Protein 1J6Q (pdb70)

Radius of gyration: 12.42 Å; Cα contacts (8 Å, |Δi|>4): 244; chains: 1; bounding box: 29×28×34 Å

Nearest PDB structures (foldseek):
  1j6q-assembly1_A  TM=1.010E+00  e=3.142E-22  Shewanella putrefaciens
  1sr3-assembly1_A  TM=8.170E-01  e=1.162E-10  Escherichia coli
  8ce8-assembly1_E  TM=8.392E-01  e=3.087E-10  Escherichia coli K-12
  1quq-assembly3_A  TM=7.481E-01  e=7.334E-03  Homo sapiens
  8sh1-assembly1_A  TM=5.878E-01  e=2.245E-01  Homo sapiens

Structure (mmCIF, N/CA/C/O backbone):
data_1J6Q
#
_entry.id   1J6Q
#
_cell.length_a   1.000
_cell.length_b   1.000
_cell.length_c   1.000
_cell.angle_alpha   90.00
_cell.angle_beta   90.00
_cell.angle_gamma   90.00
#
_symmetry.space_group_name_H-M   'P 1'
#
loop_
_atom_site.group_PDB
_atom_site.id
_atom_site.type_symbol
_atom_site.label_atom_id
_atom_site.label_alt_id
_atom_site.label_comp_id
_atom_site.label_asym_id
_atom_site.label_entity_id
_atom_site.label_seq_id
_atom_site.pdbx_PDB_ins_code
_atom_site.Cartn_x
_atom_site.Cartn_y
_atom_site.Cartn_z
_atom_site.occupancy
_atom_site.B_iso_or_equiv
_atom_site.auth_seq_id
_atom_site.auth_comp_id
_atom_site.auth_asym_id
_atom_site.auth_atom_id
_atom_site.pdbx_PDB_model_num
ATOM 1 N N . SER A 1 7 ? 16.241 -3.538 13.748 1.00 0.00 32 SER A N 1
ATOM 2 C CA . SER A 1 7 ? 16.245 -4.398 12.560 1.00 0.00 32 SER A CA 1
ATOM 3 C C . SER A 1 7 ? 15.575 -3.759 11.334 1.00 0.00 32 SER A C 1
ATOM 4 O O . SER A 1 7 ? 16.253 -3.111 10.537 1.00 0.00 32 SER A O 1
ATOM 12 N N . ASN A 1 8 ? 14.260 -3.929 11.164 1.00 0.00 33 ASN A N 1
ATOM 13 C CA . ASN A 1 8 ? 13.506 -3.172 10.176 1.00 0.00 33 ASN A CA 1
ATOM 14 C C . ASN A 1 8 ? 12.027 -3.224 10.543 1.00 0.00 33 ASN A C 1
ATOM 15 O O . ASN A 1 8 ? 11.499 -4.304 10.814 1.00 0.00 33 ASN A O 1
ATOM 26 N N . LEU A 1 9 ? 11.364 -2.065 10.581 1.00 0.00 34 LEU A N 1
ATOM 27 C CA . LEU A 1 9 ? 10.014 -1.919 11.112 1.00 0.00 34 LEU A CA 1
ATOM 28 C C . LEU A 1 9 ? 8.963 -2.396 10.107 1.00 0.00 34 LEU A C 1
ATOM 29 O O . LEU A 1 9 ? 8.082 -1.646 9.692 1.00 0.00 34 LEU A O 1
ATOM 45 N N . ASN A 1 10 ? 9.012 -3.682 9.756 1.00 0.00 35 ASN A N 1
ATOM 46 C CA . ASN A 1 10 ? 8.026 -4.310 8.888 1.00 0.00 35 ASN A CA 1
ATOM 47 C C . ASN A 1 10 ? 6.737 -4.570 9.674 1.00 0.00 35 ASN A C 1
ATOM 48 O O . ASN A 1 10 ? 6.330 -5.727 9.824 1.00 0.00 35 ASN A O 1
ATOM 59 N N . LEU A 1 11 ? 6.085 -3.506 10.154 1.00 0.00 36 LEU A N 1
ATOM 60 C CA . LEU A 1 11 ? 4.796 -3.577 10.835 1.00 0.00 36 LEU A CA 1
ATOM 61 C C . LEU A 1 11 ? 3.672 -3.174 9.887 1.00 0.00 36 LEU A C 1
ATOM 62 O O . LEU A 1 11 ? 3.914 -2.545 8.857 1.00 0.00 36 LEU A O 1
ATOM 78 N N . PHE A 1 12 ? 2.447 -3.546 10.260 1.00 0.00 37 PHE A N 1
ATOM 79 C CA . PHE A 1 12 ? 1.236 -3.249 9.517 1.00 0.00 37 PHE A CA 1
ATOM 80 C C . PHE A 1 12 ? 0.667 -1.926 10.030 1.00 0.00 37 PHE A C 1
ATOM 81 O O . PHE A 1 12 ? 0.341 -1.832 11.211 1.00 0.00 37 PHE A O 1
ATOM 98 N N . TYR A 1 13 ? 0.570 -0.916 9.164 1.00 0.00 38 TYR A N 1
ATOM 99 C CA . TYR A 1 13 ? 0.178 0.444 9.509 1.00 0.00 38 TYR A CA 1
ATOM 100 C C . TYR A 1 13 ? -0.989 0.876 8.608 1.00 0.00 38 TYR A C 1
ATOM 101 O O . TYR A 1 13 ? -1.055 0.484 7.443 1.00 0.00 38 TYR A O 1
ATOM 119 N N . THR A 1 14 ? -1.938 1.645 9.145 1.00 0.00 39 THR A N 1
ATOM 120 C CA . THR A 1 14 ? -3.124 2.090 8.429 1.00 0.00 39 THR A CA 1
ATOM 121 C C . THR A 1 14 ? -2.759 3.196 7.428 1.00 0.00 39 THR A C 1
ATOM 122 O O . THR A 1 14 ? -1.932 4.049 7.750 1.00 0.00 39 THR A O 1
ATOM 133 N N . PRO A 1 15 ? -3.374 3.233 6.233 1.00 0.00 40 PRO A N 1
ATOM 134 C CA . PRO A 1 15 ? -3.094 4.252 5.230 1.00 0.00 40 PRO A CA 1
ATOM 135 C C . PRO A 1 15 ? -3.275 5.654 5.814 1.00 0.00 40 PRO A C 1
ATOM 136 O O . PRO A 1 15 ? -2.392 6.495 5.683 1.00 0.00 40 PRO A O 1
ATOM 147 N N . SER A 1 16 ? -4.380 5.881 6.527 1.00 0.00 41 SER A N 1
ATOM 148 C CA . SER A 1 16 ? -4.683 7.115 7.234 1.00 0.00 41 SER A CA 1
ATOM 149 C C . SER A 1 16 ? -3.500 7.632 8.051 1.00 0.00 41 SER A C 1
ATOM 150 O O . SER A 1 16 ? -3.226 8.837 8.075 1.00 0.00 41 SER A O 1
ATOM 158 N N . GLU A 1 17 ? -2.822 6.706 8.732 1.00 0.00 42 GLU A N 1
ATOM 159 C CA . GLU A 1 17 ? -1.666 7.003 9.550 1.00 0.00 42 GLU A CA 1
ATOM 160 C C . GLU A 1 17 ? -0.621 7.641 8.642 1.00 0.00 42 GLU A C 1
ATOM 161 O O . GLU A 1 17 ? -0.208 8.781 8.847 1.00 0.00 42 GLU A O 1
ATOM 173 N N . ILE A 1 18 ? -0.256 6.936 7.572 1.00 0.00 43 ILE A N 1
ATOM 174 C CA . ILE A 1 18 ? 0.723 7.382 6.589 1.00 0.00 43 ILE A CA 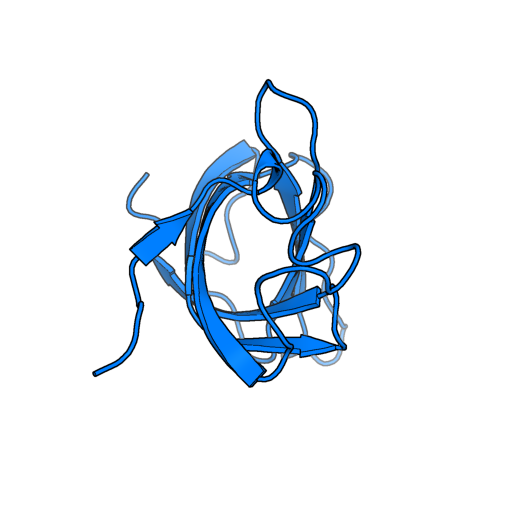1
ATOM 175 C C . ILE A 1 18 ? 0.127 8.382 5.586 1.00 0.00 43 ILE A C 1
ATOM 176 O O . ILE A 1 18 ? 0.456 8.364 4.402 1.00 0.00 43 ILE A O 1
ATOM 192 N N . VAL A 1 19 ? -0.679 9.315 6.096 1.00 0.00 44 VAL A N 1
ATOM 193 C CA . VAL A 1 19 ? -1.186 10.492 5.406 1.00 0.00 44 VAL A CA 1
ATOM 194 C C . VAL A 1 19 ? -1.183 11.625 6.432 1.00 0.00 44 VAL A C 1
ATOM 195 O O . VAL A 1 19 ? -0.585 12.675 6.215 1.00 0.00 44 VAL A O 1
ATOM 208 N N . ASN A 1 20 ? -1.844 11.415 7.574 1.00 0.00 45 ASN A N 1
ATOM 209 C CA . ASN A 1 20 ? -2.034 12.472 8.561 1.00 0.00 45 ASN A CA 1
ATOM 210 C C . ASN A 1 20 ? -0.734 12.783 9.309 1.00 0.00 45 ASN A C 1
ATOM 211 O O . ASN A 1 20 ? -0.535 12.351 10.442 1.00 0.00 45 ASN A O 1
ATOM 222 N N . GLY A 1 21 ? 0.137 13.574 8.682 1.00 0.00 46 GLY A N 1
ATOM 223 C CA . GLY A 1 21 ? 1.327 14.131 9.312 1.00 0.00 46 GLY A CA 1
ATOM 224 C C . GLY A 1 21 ? 2.364 13.044 9.575 1.00 0.00 46 GLY A C 1
ATOM 225 O O . GLY A 1 21 ? 2.836 12.889 10.700 1.00 0.00 46 GLY A O 1
ATOM 229 N N . LYS A 1 22 ? 2.718 12.299 8.523 1.00 0.00 47 LYS A N 1
ATOM 230 C CA . LYS A 1 22 ? 3.648 11.184 8.514 1.00 0.00 47 LYS A CA 1
ATOM 231 C C . LYS A 1 22 ? 4.322 11.130 7.138 1.00 0.00 47 LYS A C 1
ATOM 232 O O . LYS A 1 2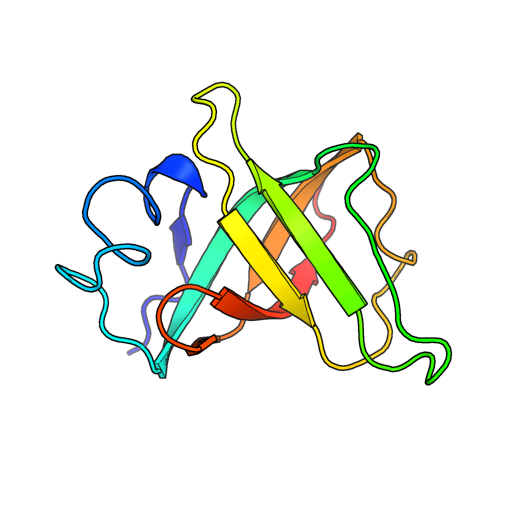2 ? 5.153 11.990 6.855 1.00 0.00 47 LYS A O 1
ATOM 251 N N . THR A 1 23 ? 3.963 10.143 6.308 1.00 0.00 48 THR A N 1
ATOM 252 C CA . THR A 1 23 ? 4.532 9.887 4.988 1.00 0.00 48 THR A CA 1
ATOM 253 C C . THR A 1 23 ? 4.256 11.026 4.012 1.00 0.00 48 THR A C 1
ATOM 254 O O . THR A 1 23 ? 5.204 11.634 3.530 1.00 0.00 48 THR A O 1
ATOM 265 N N . ASP A 1 24 ? 2.978 11.305 3.720 1.00 0.00 49 ASP A N 1
ATOM 266 C CA . ASP A 1 24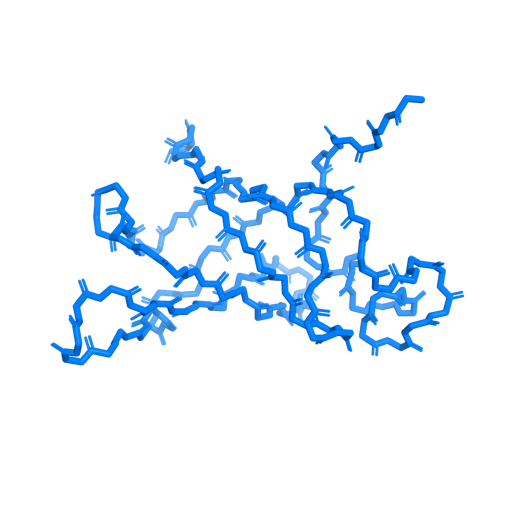 ? 2.541 12.404 2.854 1.00 0.00 49 ASP A CA 1
ATOM 267 C C . ASP A 1 24 ? 3.411 13.644 3.064 1.00 0.00 49 ASP A C 1
ATOM 268 O O . ASP A 1 24 ? 4.006 14.189 2.139 1.00 0.00 49 ASP A O 1
ATOM 277 N N . THR A 1 25 ? 3.476 14.056 4.324 1.00 0.00 50 THR A N 1
ATOM 278 C CA . THR A 1 25 ? 4.092 15.290 4.755 1.00 0.00 50 THR A CA 1
ATOM 279 C C . THR A 1 25 ? 5.600 15.113 4.996 1.00 0.00 50 THR A C 1
ATOM 280 O O . THR A 1 25 ? 6.291 16.087 5.287 1.00 0.00 50 THR A O 1
ATOM 291 N N . GLY A 1 26 ? 6.101 13.876 4.917 1.00 0.00 51 GLY A N 1
ATOM 292 C CA . GLY A 1 26 ? 7.476 13.484 5.185 1.00 0.00 51 GLY A CA 1
ATOM 293 C C . GLY A 1 26 ? 7.987 14.002 6.528 1.00 0.00 51 GLY A C 1
ATOM 294 O O . GLY A 1 26 ? 9.137 14.425 6.615 1.00 0.00 51 GLY A O 1
ATOM 298 N N . VAL A 1 27 ? 7.154 13.978 7.580 1.00 0.00 52 VAL A N 1
ATOM 299 C CA . VAL A 1 27 ? 7.561 14.558 8.867 1.00 0.00 52 VAL A CA 1
ATOM 300 C C . VAL A 1 27 ? 8.175 13.519 9.807 1.00 0.00 52 VAL A C 1
ATOM 301 O O . VAL A 1 27 ? 9.141 13.821 10.503 1.00 0.00 52 VAL A O 1
ATOM 314 N N . LYS A 1 28 ? 7.599 12.313 9.868 1.00 0.00 53 LYS A N 1
ATOM 315 C CA . LYS A 1 28 ? 8.100 11.222 10.697 1.00 0.00 53 LYS A CA 1
ATOM 316 C C . LYS A 1 28 ? 8.854 10.180 9.854 1.00 0.00 53 LYS A C 1
ATOM 317 O O . LYS A 1 28 ? 10.079 10.138 9.935 1.00 0.00 53 LYS A O 1
ATOM 336 N N . PRO A 1 29 ? 8.188 9.318 9.067 1.00 0.00 54 PRO A N 1
ATOM 337 C CA . PRO A 1 29 ? 8.885 8.343 8.249 1.00 0.00 54 PRO A CA 1
ATOM 338 C C . PRO A 1 29 ? 9.501 9.014 7.017 1.00 0.00 54 PRO A C 1
ATOM 339 O O . PRO A 1 29 ? 8.781 9.450 6.122 1.00 0.00 54 PRO A O 1
ATOM 350 N N . GLU A 1 30 ? 10.833 9.067 6.953 1.00 0.00 55 GLU A N 1
ATOM 351 C CA . GLU A 1 30 ? 11.564 9.456 5.763 1.00 0.00 55 GLU A CA 1
ATOM 352 C C . GLU A 1 30 ? 11.357 8.377 4.695 1.00 0.00 55 GLU A C 1
ATOM 353 O O . GLU A 1 30 ? 11.124 7.210 5.030 1.00 0.00 55 GLU A O 1
ATOM 365 N N . ALA A 1 31 ? 11.465 8.754 3.419 1.00 0.00 56 ALA A N 1
ATOM 366 C CA . ALA A 1 31 ? 11.392 7.801 2.322 1.00 0.00 56 ALA A CA 1
ATOM 367 C C . ALA A 1 31 ? 12.531 6.770 2.424 1.00 0.00 56 ALA A C 1
ATOM 368 O O . ALA A 1 31 ? 13.527 7.005 3.106 1.00 0.00 56 ALA A O 1
ATOM 375 N N . GLY A 1 32 ? 12.395 5.618 1.760 1.00 0.00 57 GLY A N 1
ATOM 376 C CA . GLY A 1 32 ? 13.431 4.589 1.716 1.00 0.00 57 GLY A CA 1
ATOM 377 C C . GLY A 1 32 ? 13.318 3.532 2.821 1.00 0.00 57 GLY A C 1
ATOM 378 O O . GLY A 1 32 ? 14.120 2.601 2.852 1.00 0.00 57 GLY A O 1
ATOM 382 N N . GLN A 1 33 ? 12.333 3.640 3.718 1.00 0.00 58 GLN A N 1
ATOM 383 C CA . GLN A 1 33 ? 12.128 2.704 4.821 1.00 0.00 58 GLN A CA 1
ATOM 384 C C . GLN A 1 33 ? 11.091 1.649 4.438 1.00 0.00 58 GLN A C 1
ATOM 385 O O . GLN A 1 33 ? 10.171 1.951 3.677 1.00 0.00 58 GLN A O 1
ATOM 399 N N . ARG A 1 34 ? 11.221 0.424 4.965 1.00 0.00 59 ARG A N 1
ATOM 400 C CA . ARG A 1 34 ? 10.187 -0.590 4.807 1.00 0.00 59 ARG A CA 1
ATOM 401 C C . ARG A 1 34 ? 9.106 -0.422 5.869 1.00 0.00 59 ARG A C 1
ATOM 402 O O . ARG A 1 34 ? 9.422 -0.207 7.036 1.00 0.00 59 ARG A O 1
ATOM 423 N N . ILE A 1 35 ? 7.850 -0.599 5.455 1.00 0.00 60 ILE A N 1
ATOM 424 C CA . ILE A 1 35 ? 6.684 -0.757 6.320 1.00 0.00 60 ILE A CA 1
ATOM 425 C C . ILE A 1 35 ? 5.710 -1.653 5.553 1.00 0.00 60 ILE A C 1
ATOM 426 O O . ILE A 1 35 ? 5.971 -1.957 4.384 1.00 0.00 60 ILE A O 1
ATOM 442 N N . ARG A 1 36 ? 4.590 -2.054 6.168 1.00 0.00 61 ARG A N 1
ATOM 443 C CA . ARG A 1 36 ? 3.496 -2.678 5.441 1.00 0.00 61 ARG A CA 1
ATOM 444 C C . ARG A 1 36 ? 2.274 -1.782 5.616 1.00 0.00 61 ARG A C 1
ATOM 445 O O . ARG A 1 36 ? 1.865 -1.536 6.748 1.00 0.00 61 ARG A O 1
ATOM 466 N N . VAL A 1 37 ? 1.689 -1.271 4.530 1.00 0.00 62 VAL A N 1
ATOM 467 C CA . VAL A 1 37 ? 0.396 -0.615 4.658 1.00 0.00 62 VAL A CA 1
ATOM 468 C C . VAL A 1 37 ? -0.648 -1.724 4.761 1.00 0.00 62 VAL A C 1
ATOM 469 O O . VAL A 1 37 ? -0.508 -2.756 4.107 1.00 0.00 62 VAL A O 1
ATOM 482 N N . GLY A 1 38 ? -1.675 -1.543 5.586 1.00 0.00 63 GLY A N 1
ATOM 483 C CA . GLY A 1 38 ? -2.788 -2.469 5.665 1.00 0.00 63 GLY A CA 1
ATOM 484 C C . GLY A 1 38 ? -4.076 -1.667 5.702 1.00 0.00 63 GLY A C 1
ATOM 485 O O . GLY A 1 38 ? -4.229 -0.804 6.562 1.00 0.00 63 GLY A O 1
ATOM 489 N N . GLY A 1 39 ? -4.977 -1.905 4.747 1.00 0.00 64 GLY A N 1
ATOM 490 C CA . GLY A 1 39 ? -6.162 -1.080 4.595 1.00 0.00 64 GLY A CA 1
ATOM 491 C C . GLY A 1 39 ? -7.089 -1.670 3.543 1.00 0.00 64 GLY A C 1
ATOM 492 O O . GLY A 1 39 ? -6.855 -2.785 3.065 1.00 0.00 64 GLY A O 1
ATOM 496 N N . MET A 1 40 ? -8.140 -0.919 3.204 1.00 0.00 65 MET A N 1
ATOM 497 C CA . MET A 1 40 ? -9.186 -1.354 2.294 1.00 0.00 65 MET A CA 1
ATOM 498 C C . MET A 1 40 ? -8.991 -0.754 0.907 1.00 0.00 65 MET A C 1
ATOM 499 O O . MET A 1 40 ? -8.681 0.428 0.756 1.00 0.00 65 MET A O 1
ATOM 513 N N . VAL A 1 41 ? -9.124 -1.615 -0.099 1.00 0.00 66 VAL A N 1
ATOM 514 C CA . VAL A 1 41 ? -8.951 -1.286 -1.503 1.00 0.00 66 VAL A CA 1
ATOM 515 C C . VAL A 1 41 ? -10.158 -0.517 -2.046 1.00 0.00 66 VAL A C 1
ATOM 516 O O . VAL A 1 41 ? -11.260 -1.064 -2.103 1.00 0.00 66 VAL A O 1
ATOM 529 N N . THR A 1 42 ? -9.943 0.714 -2.520 1.00 0.00 67 THR A N 1
ATOM 530 C CA . THR A 1 42 ? -10.946 1.460 -3.261 1.00 0.00 67 THR A CA 1
ATOM 531 C C . THR A 1 42 ? -11.319 0.676 -4.525 1.00 0.00 67 THR A C 1
ATOM 532 O O . THR A 1 42 ? -10.467 0.409 -5.372 1.00 0.00 67 THR A O 1
ATOM 543 N N . VAL A 1 43 ? -12.596 0.293 -4.625 1.00 0.00 68 VAL A N 1
ATOM 544 C CA . VAL A 1 43 ? -13.127 -0.619 -5.634 1.00 0.00 68 VAL A CA 1
ATOM 545 C C . VAL A 1 43 ? -12.650 -0.288 -7.053 1.00 0.00 68 VAL A C 1
ATOM 546 O O . VAL A 1 43 ? -12.288 -1.187 -7.804 1.00 0.00 68 VAL A O 1
ATOM 559 N N . GLY A 1 44 ? -12.656 0.996 -7.422 1.00 0.00 69 GLY A N 1
ATOM 560 C CA . GLY A 1 44 ? -12.285 1.455 -8.751 1.00 0.00 69 GLY A CA 1
ATOM 561 C C . GLY A 1 44 ? -11.038 2.327 -8.687 1.00 0.00 69 GLY A C 1
ATOM 562 O O . GLY A 1 44 ? -11.089 3.504 -9.039 1.00 0.00 69 GLY A O 1
ATOM 566 N N . SER A 1 45 ? -9.915 1.771 -8.224 1.00 0.00 70 SER A N 1
ATOM 567 C CA . SER A 1 45 ? -8.640 2.489 -8.223 1.00 0.00 70 SER A CA 1
ATOM 568 C C . SER A 1 45 ? -7.448 1.646 -8.669 1.00 0.00 70 SER A C 1
ATOM 569 O O . SER A 1 45 ? -6.348 2.177 -8.787 1.00 0.00 70 SER A O 1
ATOM 577 N N . MET A 1 46 ? -7.646 0.353 -8.924 1.00 0.00 71 MET A N 1
ATOM 578 C CA . MET A 1 46 ? -6.626 -0.506 -9.499 1.00 0.00 71 MET A CA 1
ATOM 579 C C . MET A 1 46 ? -6.412 -0.071 -10.953 1.00 0.00 71 MET A C 1
ATOM 580 O O . MET A 1 46 ? -7.300 -0.279 -11.777 1.00 0.00 71 MET A O 1
ATOM 594 N N . VAL A 1 47 ? -5.261 0.530 -11.282 1.00 0.00 72 VAL A N 1
ATOM 595 C CA . VAL A 1 47 ? -4.914 0.870 -12.660 1.00 0.00 72 VAL A CA 1
ATOM 596 C C . VAL A 1 47 ? -3.567 0.234 -13.009 1.00 0.00 72 VAL A C 1
ATOM 597 O O . VAL A 1 47 ? -2.716 0.046 -12.137 1.00 0.00 72 VAL A O 1
ATOM 610 N N . ARG A 1 48 ? -3.402 -0.153 -14.277 1.00 0.00 73 ARG A N 1
ATOM 611 C CA . ARG A 1 48 ? -2.299 -0.984 -14.734 1.00 0.00 73 ARG A CA 1
ATOM 612 C C . ARG A 1 48 ? -1.771 -0.486 -16.074 1.00 0.00 73 ARG A C 1
ATOM 613 O O . ARG A 1 48 ? -2.556 -0.022 -16.902 1.00 0.00 73 ARG A O 1
ATOM 634 N N . ASP A 1 49 ? -0.464 -0.619 -16.302 1.00 0.00 74 ASP A N 1
ATOM 635 C CA . ASP A 1 49 ? 0.136 -0.304 -17.589 1.00 0.00 74 ASP A CA 1
ATOM 636 C C . ASP A 1 49 ? -0.153 -1.429 -18.583 1.00 0.00 74 ASP A C 1
ATOM 637 O O . ASP A 1 49 ? -0.166 -2.596 -18.188 1.00 0.00 74 ASP A O 1
ATOM 646 N N . PRO A 1 50 ? -0.259 -1.128 -19.888 1.00 0.00 75 PRO A N 1
ATOM 647 C CA . PRO A 1 50 ? -0.277 -2.153 -20.922 1.00 0.00 75 PRO A CA 1
ATOM 648 C C . PRO A 1 50 ? 1.063 -2.880 -20.989 1.00 0.00 75 PRO A C 1
ATOM 649 O O . PRO A 1 50 ? 1.123 -4.013 -21.463 1.00 0.00 75 PRO A O 1
ATOM 660 N N . ASN A 1 51 ? 2.123 -2.266 -20.451 1.00 0.00 76 ASN A N 1
ATOM 661 C CA . ASN A 1 51 ? 3.389 -2.937 -20.196 1.00 0.00 76 ASN A CA 1
ATOM 662 C C . ASN A 1 51 ? 3.132 -4.257 -19.451 1.00 0.00 76 ASN A C 1
ATOM 663 O O . ASN A 1 51 ? 3.869 -5.218 -19.637 1.00 0.00 76 ASN A O 1
ATOM 674 N N . SER A 1 52 ? 2.074 -4.317 -18.627 1.00 0.00 77 SER A N 1
ATOM 675 C CA . SER A 1 52 ? 1.613 -5.520 -17.937 1.00 0.00 77 SER A CA 1
ATOM 676 C C . SER A 1 52 ? 2.607 -5.972 -16.867 1.00 0.00 77 SER A C 1
ATOM 677 O O . SER A 1 52 ? 2.719 -7.159 -16.575 1.00 0.00 77 SER A O 1
ATOM 685 N N . LEU A 1 53 ? 3.312 -5.002 -16.285 1.00 0.00 78 LEU A N 1
ATOM 686 C CA . LEU A 1 53 ? 4.385 -5.195 -15.314 1.00 0.00 78 LEU A CA 1
ATOM 687 C C . LEU A 1 53 ? 4.566 -3.973 -14.403 1.00 0.00 78 LEU A C 1
ATOM 688 O O . LEU A 1 53 ? 5.506 -3.915 -13.616 1.00 0.00 78 LEU A O 1
ATOM 704 N N . HIS A 1 54 ? 3.666 -2.991 -14.506 1.00 0.00 79 HIS A N 1
ATOM 705 C CA . HIS A 1 54 ? 3.609 -1.814 -13.672 1.00 0.00 79 HIS A CA 1
ATOM 706 C C . HIS A 1 54 ? 2.132 -1.633 -13.364 1.00 0.00 79 HIS A C 1
ATOM 707 O O . HIS A 1 54 ? 1.295 -1.684 -14.270 1.00 0.00 79 HIS A O 1
ATOM 721 N N . VAL A 1 55 ? 1.816 -1.517 -12.080 1.00 0.00 80 VAL A N 1
ATOM 722 C CA . VAL A 1 55 ? 0.467 -1.544 -11.565 1.00 0.00 80 VAL A CA 1
ATOM 723 C C . VAL A 1 55 ? 0.441 -0.640 -10.342 1.00 0.00 80 VAL A C 1
ATOM 724 O O . VAL A 1 55 ? 1.398 -0.618 -9.571 1.00 0.00 80 VAL A O 1
ATOM 737 N N . GLN A 1 56 ? -0.619 0.145 -10.163 1.00 0.00 81 GLN A N 1
ATOM 738 C CA . GLN A 1 56 ? -0.725 0.987 -8.988 1.00 0.00 81 GLN A CA 1
ATOM 739 C C . GLN A 1 56 ? -2.178 1.074 -8.553 1.00 0.00 81 GLN A C 1
ATOM 740 O O . GLN A 1 56 ? -3.092 0.870 -9.355 1.00 0.00 81 GLN A O 1
ATOM 754 N N . PHE A 1 57 ? -2.385 1.341 -7.269 1.00 0.00 82 PHE A N 1
ATOM 755 C CA . PHE A 1 57 ? -3.706 1.282 -6.676 1.00 0.00 82 PHE A CA 1
ATOM 756 C C . PHE A 1 57 ? -3.777 2.217 -5.480 1.00 0.00 82 PHE A C 1
ATOM 757 O O . PHE A 1 57 ? -2.755 2.557 -4.884 1.00 0.00 82 PHE A O 1
ATOM 774 N N . ALA A 1 58 ? -4.995 2.637 -5.141 1.00 0.00 83 ALA A N 1
ATOM 775 C CA . ALA A 1 58 ? -5.261 3.464 -3.981 1.00 0.00 83 ALA A CA 1
ATOM 776 C C . ALA A 1 58 ? -5.841 2.579 -2.880 1.00 0.00 83 ALA A C 1
ATOM 777 O O . ALA A 1 58 ? -6.727 1.764 -3.151 1.00 0.00 83 ALA A O 1
ATOM 784 N N . VAL A 1 59 ? -5.309 2.706 -1.664 1.00 0.00 84 VAL A N 1
ATOM 785 C CA . VAL A 1 59 ? -5.797 1.990 -0.486 1.00 0.00 84 VAL A CA 1
ATOM 786 C C . VAL A 1 59 ? -6.124 3.018 0.594 1.00 0.00 84 VAL A C 1
ATOM 787 O O . VAL A 1 59 ? -5.335 3.931 0.826 1.00 0.00 84 VAL A O 1
ATOM 800 N N . HIS A 1 60 ? -7.284 2.877 1.241 1.00 0.00 85 HIS A N 1
ATOM 801 C CA . HIS A 1 60 ? -7.779 3.819 2.235 1.00 0.00 85 HIS A CA 1
ATOM 802 C C . HIS A 1 60 ? -8.260 3.074 3.478 1.00 0.00 85 HIS A C 1
ATOM 803 O O . HIS A 1 60 ? -8.011 1.877 3.631 1.00 0.00 85 HIS A O 1
ATOM 817 N N . ASP A 1 61 ? -8.951 3.799 4.358 1.00 0.00 86 ASP A N 1
ATOM 818 C CA . ASP A 1 61 ? -9.639 3.295 5.528 1.00 0.00 86 ASP A CA 1
ATOM 819 C C . ASP A 1 61 ? -10.995 3.995 5.566 1.00 0.00 86 ASP A C 1
ATOM 820 O O . ASP A 1 61 ? -11.198 4.970 4.836 1.00 0.00 86 ASP A O 1
ATOM 829 N N . SER A 1 62 ? -11.903 3.551 6.431 1.00 0.00 87 SER A N 1
ATOM 830 C CA . SER A 1 62 ? -13.119 4.282 6.743 1.00 0.00 87 SER A CA 1
ATOM 831 C C . SER A 1 62 ? -12.780 5.718 7.163 1.00 0.00 87 SER A C 1
ATOM 832 O O . SER A 1 62 ? -13.550 6.636 6.895 1.00 0.00 87 SER A O 1
ATOM 840 N N . LEU A 1 63 ? -11.612 5.918 7.784 1.00 0.00 88 LEU A N 1
ATOM 841 C CA . LEU A 1 63 ? -11.108 7.234 8.157 1.00 0.00 88 LEU A CA 1
ATOM 842 C C . LEU A 1 63 ? -10.799 8.141 6.954 1.00 0.00 88 LEU A C 1
ATOM 843 O O . LEU A 1 63 ? -10.514 9.321 7.143 1.00 0.00 88 LEU A O 1
ATOM 859 N N . GLY A 1 64 ? -10.858 7.627 5.721 1.00 0.00 89 GLY A N 1
ATOM 860 C CA . GLY A 1 64 ? -10.817 8.444 4.515 1.00 0.00 89 GLY A CA 1
ATOM 861 C C . GLY A 1 64 ? -9.460 9.096 4.252 1.00 0.00 89 GLY A C 1
ATOM 862 O O . GLY A 1 64 ? -9.391 10.121 3.578 1.00 0.00 89 GLY A O 1
ATOM 866 N N . GLY A 1 65 ? -8.376 8.484 4.732 1.00 0.00 90 GLY A N 1
ATOM 867 C CA . GLY A 1 65 ? -7.021 8.917 4.436 1.00 0.00 90 GLY A CA 1
ATOM 868 C C . GLY A 1 65 ? -6.435 7.994 3.374 1.00 0.00 90 GLY A C 1
ATOM 869 O O . GLY A 1 65 ? -5.670 7.087 3.692 1.00 0.00 90 GLY A O 1
ATOM 873 N N . GLU A 1 66 ? -6.840 8.197 2.119 1.00 0.00 91 GLU A N 1
ATOM 874 C CA . GLU A 1 66 ? -6.411 7.365 1.007 1.00 0.00 91 GLU A CA 1
ATOM 875 C C . GLU A 1 66 ? -4.917 7.570 0.733 1.00 0.00 91 GLU A C 1
ATOM 876 O O . GLU A 1 66 ? -4.462 8.708 0.628 1.00 0.00 91 GLU A O 1
ATOM 888 N N . ILE A 1 67 ? -4.167 6.470 0.617 1.00 0.00 92 ILE A N 1
ATOM 889 C CA . ILE A 1 67 ? -2.763 6.448 0.233 1.00 0.00 92 ILE A CA 1
ATOM 890 C C . ILE A 1 67 ? -2.660 5.768 -1.133 1.00 0.00 92 ILE A C 1
ATOM 891 O O . ILE A 1 67 ? -3.455 4.883 -1.457 1.00 0.00 92 ILE A O 1
ATOM 907 N N . LEU A 1 68 ? -1.662 6.168 -1.923 1.00 0.00 93 LEU A N 1
ATOM 908 C CA . LEU A 1 68 ? -1.363 5.599 -3.228 1.00 0.00 93 LEU A CA 1
ATOM 909 C C . LEU A 1 68 ? -0.190 4.624 -3.114 1.00 0.00 93 LEU A C 1
ATOM 910 O O . LEU A 1 68 ? 0.868 4.974 -2.587 1.00 0.00 93 LE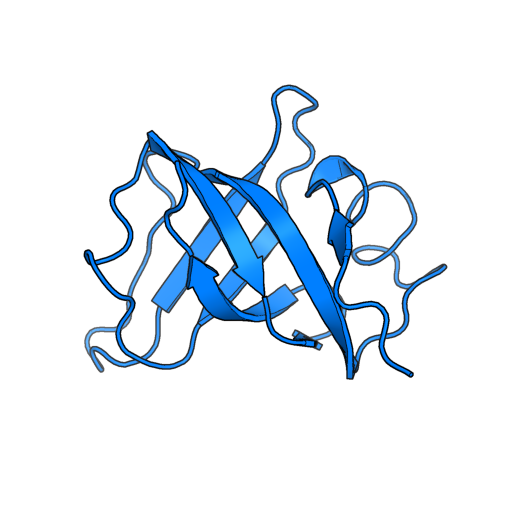U A O 1
ATOM 926 N N . VAL A 1 69 ? -0.375 3.408 -3.629 1.00 0.00 94 VAL A N 1
ATOM 927 C CA . VAL A 1 69 ? 0.618 2.349 -3.642 1.00 0.00 94 VAL A CA 1
ATOM 928 C C . VAL A 1 69 ? 0.968 2.051 -5.098 1.00 0.00 94 VAL A C 1
ATOM 929 O O . VAL A 1 69 ? 0.083 1.998 -5.953 1.00 0.00 94 VAL A O 1
ATOM 942 N N . THR A 1 70 ? 2.259 1.866 -5.373 1.00 0.00 95 THR A N 1
ATOM 943 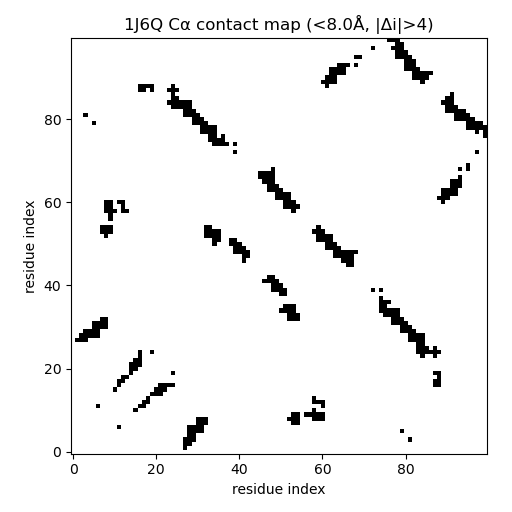C CA . THR A 1 70 ? 2.798 1.544 -6.681 1.00 0.00 95 THR A CA 1
ATOM 944 C C . THR A 1 70 ? 3.454 0.166 -6.594 1.00 0.00 95 THR A C 1
ATOM 945 O O . THR A 1 70 ? 3.985 -0.178 -5.538 1.00 0.00 95 THR A O 1
ATOM 956 N N . TYR A 1 71 ? 3.391 -0.623 -7.669 1.00 0.00 96 TYR A N 1
ATOM 957 C CA . TYR A 1 71 ? 3.815 -2.015 -7.699 1.00 0.00 96 TYR A CA 1
ATOM 958 C C . TYR A 1 71 ? 4.398 -2.295 -9.091 1.00 0.00 96 TYR A C 1
ATOM 959 O O . TYR A 1 71 ? 3.765 -1.976 -10.096 1.00 0.00 96 TYR A O 1
ATOM 977 N N . ASP A 1 72 ? 5.615 -2.835 -9.175 1.00 0.00 97 ASP A N 1
ATOM 978 C CA . ASP A 1 72 ? 6.392 -2.950 -10.405 1.00 0.00 97 ASP A CA 1
ATOM 979 C C . ASP A 1 72 ? 6.683 -4.409 -10.781 1.00 0.00 97 ASP A C 1
ATOM 980 O O . ASP A 1 72 ? 7.806 -4.758 -11.139 1.00 0.00 97 ASP A O 1
ATOM 989 N N . ASP A 1 73 ? 5.639 -5.242 -10.753 1.00 0.00 98 ASP A N 1
ATOM 990 C CA . ASP A 1 73 ? 5.606 -6.608 -11.263 1.00 0.00 98 ASP A CA 1
ATOM 991 C C . ASP A 1 73 ? 4.124 -6.972 -11.397 1.00 0.00 98 ASP A C 1
ATOM 992 O O . ASP A 1 73 ? 3.264 -6.146 -11.092 1.00 0.00 98 ASP A O 1
ATOM 1001 N N . LEU A 1 74 ? 3.792 -8.180 -11.839 1.00 0.00 99 LEU A N 1
ATOM 1002 C CA . LEU A 1 74 ? 2.420 -8.653 -11.844 1.00 0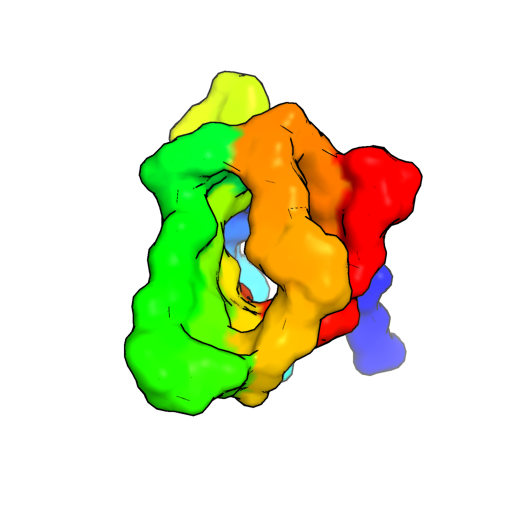.00 99 LEU A CA 1
ATOM 1003 C C . LEU A 1 74 ? 1.963 -8.960 -10.414 1.00 0.00 99 LEU A C 1
ATOM 1004 O O . LEU A 1 74 ? 2.559 -9.777 -9.717 1.00 0.00 99 LEU A O 1
ATOM 1020 N N . LEU A 1 75 ? 0.875 -8.314 -9.990 1.00 0.00 100 LEU A N 1
ATOM 1021 C CA . LEU A 1 75 ? 0.166 -8.622 -8.751 1.00 0.00 100 LEU A CA 1
ATOM 1022 C C . LEU A 1 75 ? -0.331 -10.079 -8.779 1.00 0.00 100 LEU A C 1
ATOM 1023 O O . LEU A 1 75 ? -0.492 -10.626 -9.868 1.00 0.00 100 LEU A O 1
ATOM 1039 N N . PRO A 1 76 ? -0.605 -10.700 -7.614 1.00 0.00 101 PRO A N 1
ATOM 1040 C CA . PRO A 1 76 ? -1.030 -12.094 -7.516 1.00 0.00 101 PRO A CA 1
ATOM 1041 C C . PRO A 1 76 ? -2.395 -12.318 -8.186 1.00 0.00 101 PRO A C 1
ATOM 1042 O O . PRO A 1 76 ? -2.460 -12.561 -9.389 1.00 0.00 101 PRO A O 1
ATOM 1053 N N . ASP A 1 77 ? -3.505 -12.227 -7.447 1.00 0.00 102 ASP A N 1
ATOM 1054 C CA . ASP A 1 77 ? -4.851 -12.467 -7.966 1.00 0.00 102 ASP A CA 1
ATOM 1055 C C . ASP A 1 77 ? -5.334 -11.250 -8.762 1.00 0.00 102 ASP A C 1
ATOM 1056 O O . ASP A 1 77 ? -6.450 -10.785 -8.561 1.00 0.00 102 ASP A O 1
ATOM 1065 N N . LEU A 1 78 ? -4.470 -10.669 -9.598 1.00 0.00 103 LEU A N 1
ATOM 1066 C CA . LEU A 1 78 ? -4.629 -9.376 -10.251 1.00 0.00 103 LEU A CA 1
ATOM 1067 C C . LEU A 1 78 ? -5.009 -8.238 -9.291 1.00 0.00 103 LEU A C 1
ATOM 1068 O O . LEU A 1 78 ? -5.379 -7.168 -9.763 1.00 0.00 103 LEU A O 1
ATOM 1084 N N . PHE A 1 79 ? -4.899 -8.447 -7.969 1.00 0.00 104 PHE A N 1
ATOM 1085 C CA . PHE A 1 79 ? -5.430 -7.557 -6.943 1.00 0.00 104 PHE A CA 1
ATOM 1086 C C . PHE A 1 79 ? -6.948 -7.424 -7.110 1.00 0.00 104 PHE A C 1
ATOM 1087 O O . PHE A 1 79 ? -7.448 -6.447 -7.655 1.00 0.00 104 PHE A O 1
ATOM 1104 N N . ARG A 1 80 ? -7.682 -8.432 -6.629 1.00 0.00 105 ARG A N 1
ATOM 1105 C CA . ARG A 1 80 ? -9.137 -8.400 -6.550 1.00 0.00 105 ARG A CA 1
ATOM 1106 C C . ARG A 1 80 ? -9.556 -7.191 -5.710 1.00 0.00 105 ARG A C 1
ATOM 1107 O O . ARG A 1 80 ? -9.211 -7.115 -4.532 1.00 0.00 105 ARG A O 1
ATOM 1128 N N . GLU A 1 81 ? -10.268 -6.240 -6.310 1.00 0.00 106 GLU A N 1
ATOM 1129 C CA . GLU A 1 81 ? -10.626 -4.991 -5.670 1.00 0.00 106 GLU A CA 1
ATOM 1130 C C . GLU A 1 81 ? -11.766 -5.184 -4.661 1.00 0.00 106 GLU A C 1
ATOM 1131 O O . GLU A 1 81 ? -12.395 -6.240 -4.603 1.00 0.00 106 GLU A O 1
ATOM 1143 N N . GLY A 1 82 ? -12.048 -4.142 -3.871 1.00 0.00 107 GLY A N 1
ATOM 1144 C CA . GLY A 1 82 ? -13.182 -4.125 -2.957 1.00 0.00 107 GLY A CA 1
ATOM 1145 C C . GLY A 1 82 ? -13.048 -5.167 -1.846 1.00 0.00 107 GLY A C 1
ATOM 1146 O O . GLY A 1 82 ? -14.000 -5.882 -1.541 1.00 0.00 107 GLY A O 1
ATOM 1150 N N . GLN A 1 83 ? -11.873 -5.225 -1.219 1.00 0.00 108 GLN A N 1
ATOM 1151 C CA . GLN A 1 83 ? -11.577 -6.041 -0.055 1.00 0.00 108 GLN A CA 1
ATOM 1152 C C . GLN A 1 83 ? -10.481 -5.320 0.726 1.00 0.00 108 GLN A C 1
ATOM 1153 O O . GLN A 1 83 ? -10.014 -4.265 0.295 1.00 0.00 108 GLN A O 1
ATOM 1167 N N . GLY A 1 84 ? -10.045 -5.897 1.843 1.00 0.00 109 GLY A N 1
ATOM 1168 C CA . GLY A 1 84 ? -8.857 -5.434 2.535 1.00 0.00 109 GLY A CA 1
ATOM 1169 C C . GLY A 1 84 ? -7.656 -6.225 2.044 1.00 0.00 109 GLY A C 1
ATOM 1170 O O . GLY A 1 84 ? -7.803 -7.384 1.670 1.00 0.00 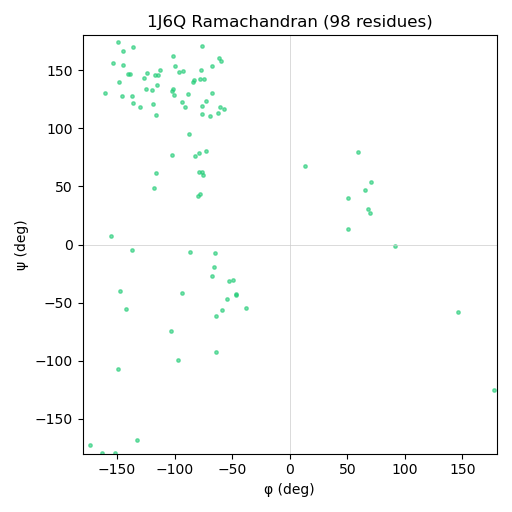109 GLY A O 1
ATOM 1174 N N . ILE A 1 85 ? -6.471 -5.615 2.038 1.00 0.00 110 ILE A N 1
ATOM 1175 C CA . ILE A 1 85 ? -5.225 -6.332 1.795 1.00 0.00 110 ILE A CA 1
ATOM 1176 C C . ILE A 1 85 ? -4.138 -5.696 2.656 1.00 0.00 110 ILE A C 1
ATOM 1177 O O . ILE A 1 85 ? -4.328 -4.599 3.192 1.00 0.00 110 ILE A O 1
ATOM 1193 N N . VAL A 1 86 ? -3.002 -6.386 2.782 1.00 0.00 111 VAL A N 1
ATOM 1194 C CA . VAL A 1 86 ? -1.803 -5.844 3.393 1.00 0.00 111 VAL A CA 1
ATOM 1195 C C . VAL A 1 86 ? -0.698 -5.864 2.340 1.00 0.00 111 VAL A C 1
ATOM 1196 O O . VAL A 1 86 ? -0.554 -6.855 1.621 1.00 0.00 111 VAL A O 1
ATOM 1209 N N . ALA A 1 87 ? 0.023 -4.749 2.212 1.00 0.00 112 ALA A N 1
ATOM 1210 C CA . ALA A 1 87 ? 0.981 -4.495 1.147 1.00 0.00 112 ALA A CA 1
ATOM 1211 C C . ALA A 1 87 ? 2.297 -4.013 1.737 1.00 0.00 112 ALA A C 1
ATOM 1212 O O . ALA A 1 87 ? 2.328 -2.970 2.388 1.00 0.00 112 ALA A O 1
ATOM 1219 N N . GLN A 1 88 ? 3.373 -4.771 1.516 1.00 0.00 113 GLN A N 1
ATOM 1220 C CA . GLN A 1 88 ? 4.692 -4.481 2.039 1.00 0.00 113 GLN A CA 1
ATOM 1221 C C . GLN A 1 88 ? 5.638 -4.172 0.887 1.00 0.00 113 GLN A C 1
ATOM 1222 O O . GLN A 1 88 ? 5.567 -4.768 -0.191 1.00 0.00 113 GLN A O 1
ATOM 1236 N N . GLY A 1 89 ? 6.560 -3.256 1.164 1.00 0.00 114 GLY A N 1
ATOM 1237 C CA . GLY A 1 89 ? 7.693 -2.954 0.325 1.00 0.00 114 GLY A CA 1
ATOM 1238 C C . GLY A 1 89 ? 8.420 -1.820 0.998 1.00 0.00 114 GLY A C 1
ATOM 1239 O O . GLY A 1 89 ? 8.741 -1.946 2.178 1.00 0.00 114 GLY A O 1
ATOM 1243 N N . VAL A 1 90 ? 8.651 -0.726 0.279 1.00 0.00 115 VAL A N 1
ATOM 1244 C CA . VAL A 1 90 ? 9.474 0.363 0.764 1.00 0.00 115 VAL A CA 1
ATOM 1245 C C . VAL A 1 90 ? 8.845 1.685 0.352 1.00 0.00 115 VAL A C 1
ATOM 1246 O O . VAL A 1 90 ? 8.219 1.787 -0.702 1.00 0.00 115 VAL A O 1
ATOM 1259 N N . LEU A 1 91 ? 8.995 2.703 1.194 1.00 0.0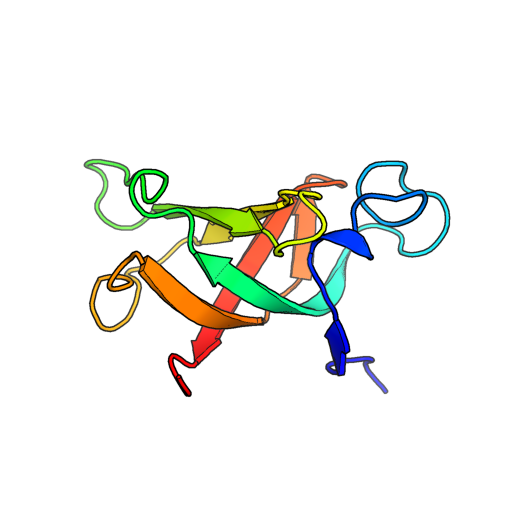0 116 LEU A N 1
ATOM 1260 C CA . LEU A 1 91 ? 8.611 4.056 0.843 1.00 0.00 116 LEU A CA 1
ATOM 1261 C C . LEU A 1 91 ? 9.462 4.496 -0.342 1.00 0.00 116 LEU A C 1
ATOM 1262 O O . LEU A 1 91 ? 10.676 4.619 -0.195 1.00 0.00 116 LEU A O 1
ATOM 1278 N N . GLY A 1 92 ? 8.842 4.701 -1.506 1.00 0.00 117 GLY A N 1
ATOM 1279 C CA . GLY A 1 92 ? 9.572 4.995 -2.724 1.00 0.00 117 GLY A CA 1
ATOM 1280 C C . GLY A 1 92 ? 9.592 6.498 -2.932 1.00 0.00 117 GLY A C 1
ATOM 1281 O O . GLY A 1 92 ? 10.385 7.211 -2.317 1.00 0.00 117 GLY A O 1
ATOM 1285 N N . GLU A 1 93 ? 8.699 6.989 -3.790 1.00 0.00 118 GLU A N 1
ATOM 1286 C CA . GLU A 1 93 ? 8.629 8.402 -4.095 1.00 0.00 118 GLU A CA 1
ATOM 1287 C C . GLU A 1 93 ? 7.907 9.132 -2.962 1.00 0.00 118 GLU A C 1
ATOM 1288 O O . GLU A 1 93 ? 6.719 9.429 -3.088 1.00 0.00 118 GLU A O 1
ATOM 1300 N N . ASP A 1 94 ? 8.652 9.372 -1.874 1.00 0.00 119 ASP A N 1
ATOM 1301 C CA . ASP A 1 94 ? 8.364 10.213 -0.714 1.00 0.00 119 ASP A CA 1
ATOM 1302 C C . ASP A 1 94 ? 6.898 10.636 -0.627 1.00 0.00 119 ASP A C 1
ATOM 1303 O O . ASP A 1 94 ? 6.534 11.790 -0.839 1.00 0.00 119 ASP A O 1
ATOM 1312 N N . GLY A 1 95 ? 6.052 9.636 -0.383 1.00 0.00 120 GLY A N 1
ATOM 1313 C CA . GLY A 1 95 ? 4.610 9.761 -0.490 1.00 0.00 120 GLY A CA 1
ATOM 1314 C C . GLY A 1 95 ? 4.031 8.437 -0.979 1.00 0.00 120 GLY A C 1
ATOM 1315 O O . GLY A 1 95 ? 3.205 7.828 -0.303 1.00 0.00 120 GLY A O 1
ATOM 1319 N N . LYS A 1 96 ? 4.486 7.975 -2.148 1.00 0.00 121 LYS A N 1
ATOM 1320 C CA . LYS A 1 96 ? 4.044 6.711 -2.724 1.00 0.00 121 LYS A CA 1
ATOM 1321 C C . LYS A 1 96 ? 4.833 5.549 -2.121 1.00 0.00 121 LYS A C 1
ATOM 1322 O O . LYS A 1 96 ? 6.045 5.633 -1.896 1.00 0.00 121 LYS A O 1
ATOM 1341 N N . LEU A 1 97 ? 4.126 4.442 -1.887 1.00 0.00 122 LEU A N 1
ATOM 1342 C CA . LEU A 1 97 ? 4.721 3.223 -1.377 1.00 0.00 122 LEU A CA 1
ATOM 1343 C C . LEU A 1 97 ? 5.082 2.363 -2.581 1.00 0.00 122 LEU A C 1
ATOM 1344 O O . LEU A 1 97 ? 4.203 2.054 -3.384 1.00 0.00 122 LEU A O 1
ATOM 1360 N N . ALA A 1 98 ? 6.344 1.972 -2.734 1.00 0.00 123 ALA A N 1
ATOM 1361 C CA . ALA A 1 98 ? 6.706 0.974 -3.725 1.00 0.00 123 ALA A CA 1
ATOM 1362 C C . ALA A 1 98 ? 6.539 -0.383 -3.047 1.00 0.00 123 ALA A C 1
ATOM 1363 O O . ALA A 1 98 ? 7.416 -0.816 -2.298 1.00 0.00 123 ALA A O 1
ATOM 1370 N N . ALA A 1 99 ? 5.380 -1.014 -3.243 1.00 0.00 124 ALA A N 1
ATOM 1371 C CA . ALA A 1 99 ? 5.029 -2.276 -2.613 1.00 0.00 124 ALA A CA 1
ATOM 1372 C C . ALA A 1 99 ? 5.249 -3.435 -3.580 1.00 0.00 124 ALA A C 1
ATOM 1373 O O . ALA A 1 99 ? 5.167 -3.264 -4.792 1.00 0.00 124 ALA A O 1
ATOM 1380 N N . THR A 1 100 ? 5.507 -4.622 -3.034 1.00 0.00 125 THR A N 1
ATOM 1381 C CA . THR A 1 100 ? 5.634 -5.850 -3.812 1.00 0.00 125 THR A CA 1
ATOM 1382 C C . THR A 1 100 ? 5.139 -7.075 -3.030 1.00 0.00 125 THR A C 1
ATOM 1383 O O . THR A 1 100 ? 4.423 -7.916 -3.581 1.00 0.00 125 THR A O 1
ATOM 1394 N N . GLU A 1 101 ? 5.434 -7.161 -1.729 1.00 0.00 126 GLU A N 1
ATOM 1395 C CA . GLU A 1 101 ? 4.973 -8.257 -0.903 1.00 0.00 126 GLU A CA 1
ATOM 1396 C C . GLU A 1 101 ? 3.541 -7.904 -0.484 1.00 0.00 126 GLU A C 1
ATOM 1397 O O . GLU A 1 101 ? 3.314 -7.455 0.639 1.00 0.00 126 GLU A O 1
ATOM 1409 N N . VAL A 1 102 ? 2.577 -8.059 -1.400 1.00 0.00 127 VAL A N 1
ATOM 1410 C CA . VAL A 1 102 ? 1.156 -7.973 -1.072 1.00 0.00 127 VAL A CA 1
ATOM 1411 C C . VAL A 1 102 ? 0.658 -9.350 -0.659 1.00 0.00 127 VAL A C 1
ATOM 1412 O O . VAL A 1 102 ? 0.886 -10.326 -1.371 1.00 0.00 127 VAL A O 1
ATOM 1425 N N . LEU A 1 103 ? -0.015 -9.427 0.490 1.00 0.00 128 LEU A N 1
ATOM 1426 C CA . LEU A 1 103 ? -0.655 -10.641 0.955 1.00 0.00 128 LEU A CA 1
ATOM 1427 C C . LEU A 1 103 ? -2.148 -10.342 1.005 1.00 0.00 128 LEU A C 1
ATOM 1428 O O . LEU A 1 103 ? -2.604 -9.567 1.849 1.00 0.00 128 LEU A O 1
ATOM 1444 N N . ALA A 1 104 ? -2.928 -10.970 0.126 1.00 0.00 129 ALA A N 1
ATOM 1445 C CA . ALA A 1 104 ? -4.380 -10.932 0.214 1.00 0.00 129 ALA A CA 1
ATOM 1446 C C . ALA A 1 104 ? -4.825 -11.866 1.343 1.00 0.00 129 ALA A C 1
ATOM 1447 O O . ALA A 1 104 ? -5.553 -12.824 1.108 1.00 0.00 129 ALA A O 1
ATOM 1454 N N . LYS A 1 105 ? -4.372 -11.608 2.578 1.00 0.00 130 LYS A N 1
ATOM 1455 C CA . LYS A 1 105 ? -4.755 -12.447 3.708 1.00 0.00 130 LYS A CA 1
ATOM 1456 C C . LYS A 1 105 ? -6.250 -12.288 4.000 1.00 0.00 130 LYS A C 1
ATOM 1457 O O . LYS A 1 105 ? -6.891 -13.222 4.475 1.00 0.00 130 LYS A O 1
ATOM 1476 N N . HIS A 1 106 ? -6.820 -11.124 3.663 1.00 0.00 131 HIS A N 1
ATOM 1477 C CA . HIS A 1 106 ? -8.267 -10.934 3.595 1.00 0.00 131 HIS A CA 1
ATOM 1478 C C . HIS A 1 106 ? -8.709 -11.584 2.269 1.00 0.00 131 HIS A C 1
ATOM 1479 O O . HIS A 1 106 ? -9.220 -10.925 1.369 1.00 0.00 131 HIS A O 1
#

Secondary structure (DSSP, 8-state):
-----EE-TTTTTTTSTTTTSSS-TT-EEEEEEEEPTT--EE-TTSS-EEEEEE-TT---EEEEE-S--TTS--SSSEEEEEEEE-STTSEEEEEEE---

Sequence (100 aa):
SNLNLFYTPSEIVNGKTDTGVKPEAGQRIRVGGMVTVGSMVRDPNSLHVQFAVHDSLGGEILVTYDDLLPDLFREGQGIVAQGVLGEDGKLAATEVLAKH

Organism: Shewanella oneidensis (strain ATCC 700550 / JCM 31522 / CIP 106686 / LMG 19005 / NCIMB 14063 / MR-1) (NCBI:txid211586)

CATH classification: 2.40.50.140

InterPro domains:
  IPR004329 CcmE/CycJ protein [MF_01959] (2-148)
  IPR004329 CcmE/CycJ protein [PF03100] (35-138)
  IPR004329 CcmE/CycJ protein [PTHR34128] (3-160)
  IPR012340 Nucleic acid-binding, OB-fold [G3DSA:2.40.50.140] (30-144)
  IPR036127 CcmE-like superfamily [SSF82093] (30-144)

Solvent-accessible surface area: 5888 Å² total; per-residue (Å²): 168,92,132,44,79,103,69,56,0,9,62,1,38,109,37,41,2,90,76,36,93,162,25,129,44,56,75,92,18,58,1,14,16,74,7,37,117,70,24,32,81,178,51,133,88,68,81,82,19,73,1,11,2,48,26,101,146,59,7,89,12,80,0,40,18,101,78,124,15,80,77,110,9,150,68,52,49,12,10,17,3,6,8,56,3,35,128,90,11,65,7,38,1,68,70,16,82,52,154,161

Foldseek 3Di:
DAAQEEAELLVCQVQPQVVCRPDHFFGKYKYKAAFDQPFWDDDPVQQKIKGWGHHVVGNIAIEIEGGQDDVSPRHGGIKIWIDTRHPSRYHHTYPIDRPD